Protein AF-A0A8S0G313-F1 (afdb_monomer_lite)

Secondary structure (DSSP, 8-state):
-------------------------TT---SS--HHHHHHHHHHHHSGGGTT-S--B-TTS-B-----TT--SSTTTTHHHHHHHHHHHHHHHTT--TTTSTTHHHHHHHHT-SSSEEE-TTT--EEETT-----HHHHHHHTTSTT--TTS---TTS-HHHHHH--

Radius of gyration: 29.25 Å; chains: 1; bounding box: 105×50×54 Å

Organism: Escherichia coli (NCBI:txid562)

pLDDT: mean 83.22, std 21.34, range [31.14, 98.38]

Structure (mmCIF, N/CA/C/O backbone):
data_AF-A0A8S0G313-F1
#
_entry.id   AF-A0A8S0G313-F1
#
loop_
_atom_site.group_PDB
_atom_site.id
_atom_site.type_symbol
_atom_site.label_atom_id
_atom_site.label_alt_id
_atom_site.label_comp_id
_atom_site.label_asym_id
_atom_site.label_entity_id
_atom_site.label_seq_id
_atom_site.pdbx_PDB_ins_code
_atom_site.Cartn_x
_atom_site.Cartn_y
_atom_site.Cartn_z
_atom_site.occupancy
_atom_site.B_iso_or_equiv
_atom_site.auth_seq_id
_atom_site.auth_comp_id
_atom_site.auth_asym_id
_atom_site.auth_atom_id
_atom_site.pdbx_PDB_model_num
ATOM 1 N N . MET A 1 1 ? 82.108 -36.986 21.652 1.00 41.22 1 MET A N 1
ATOM 2 C CA . MET A 1 1 ? 82.575 -35.674 22.150 1.00 41.22 1 MET A CA 1
ATOM 3 C C . MET A 1 1 ? 81.326 -34.813 22.285 1.00 41.22 1 MET A C 1
ATOM 5 O O . MET A 1 1 ? 80.738 -34.493 21.268 1.00 41.22 1 MET A O 1
ATOM 9 N N . GLN A 1 2 ? 80.655 -34.891 23.441 1.00 32.91 2 GLN A N 1
ATOM 10 C CA . GLN A 1 2 ? 80.751 -33.917 24.549 1.00 32.91 2 GLN A CA 1
ATOM 11 C C . GLN A 1 2 ? 80.180 -32.547 24.124 1.00 32.91 2 GLN A C 1
ATOM 13 O O . GLN A 1 2 ? 80.678 -31.994 23.159 1.00 32.91 2 GLN A O 1
ATOM 18 N N . LEU A 1 3 ? 79.176 -31.918 24.742 1.00 35.44 3 LEU A N 1
ATOM 19 C CA . LEU A 1 3 ? 78.444 -32.079 26.004 1.00 35.44 3 LEU A CA 1
ATOM 20 C C . LEU A 1 3 ? 77.148 -31.238 25.876 1.00 35.44 3 LEU A C 1
ATOM 22 O O . LEU A 1 3 ? 77.211 -30.103 25.412 1.00 35.44 3 LEU A O 1
ATOM 26 N N . THR A 1 4 ? 75.997 -31.749 26.319 1.00 45.91 4 THR A N 1
ATOM 27 C CA . THR A 1 4 ? 74.925 -30.909 26.904 1.00 45.91 4 THR A CA 1
ATOM 28 C C . THR A 1 4 ? 75.396 -30.455 28.296 1.00 45.91 4 THR A C 1
ATOM 30 O O . THR A 1 4 ? 76.233 -31.161 28.870 1.00 45.91 4 THR A O 1
ATOM 33 N N . PRO A 1 5 ? 74.912 -29.344 28.893 1.00 48.38 5 PRO A N 1
ATOM 34 C CA . PRO A 1 5 ? 73.688 -29.442 29.714 1.00 48.38 5 PRO A CA 1
ATOM 35 C C . PRO A 1 5 ? 72.872 -28.122 29.811 1.00 48.38 5 PRO A C 1
ATOM 37 O O . PRO A 1 5 ? 73.407 -27.022 29.776 1.00 48.38 5 PRO A O 1
ATOM 40 N N . ASN A 1 6 ? 71.543 -28.200 29.753 1.00 37.44 6 ASN A N 1
ATOM 41 C CA . ASN A 1 6 ? 70.606 -28.202 30.895 1.00 37.44 6 ASN A CA 1
ATOM 42 C C . ASN A 1 6 ? 70.060 -26.810 31.245 1.00 37.44 6 ASN A C 1
ATOM 44 O O . ASN A 1 6 ? 70.807 -25.903 31.593 1.00 37.44 6 ASN A O 1
ATOM 48 N N . ASN A 1 7 ? 68.734 -26.687 31.297 1.00 38.31 7 ASN A N 1
ATOM 49 C CA . ASN A 1 7 ? 68.029 -26.811 32.578 1.00 38.31 7 ASN A CA 1
ATOM 50 C C . ASN A 1 7 ? 66.512 -26.704 32.355 1.00 38.31 7 ASN A C 1
ATOM 52 O O . ASN A 1 7 ? 65.987 -25.647 32.019 1.00 38.31 7 ASN A O 1
ATOM 56 N N . ASP A 1 8 ? 65.820 -27.827 32.541 1.00 32.88 8 ASP A N 1
ATOM 57 C CA . ASP A 1 8 ? 64.942 -28.042 33.695 1.00 32.88 8 ASP A CA 1
ATOM 58 C C . ASP A 1 8 ? 64.147 -26.820 34.190 1.00 32.88 8 ASP A C 1
ATOM 60 O O . ASP A 1 8 ? 64.682 -25.961 34.884 1.00 32.88 8 ASP A O 1
ATOM 64 N N . LYS A 1 9 ? 62.820 -26.808 34.021 1.00 40.94 9 LYS A N 1
ATOM 65 C CA . LYS A 1 9 ? 61.905 -27.573 34.886 1.00 40.94 9 LYS A CA 1
ATOM 66 C C . LYS A 1 9 ? 60.442 -27.335 34.524 1.00 40.94 9 LYS A C 1
ATOM 68 O O . LYS A 1 9 ? 60.010 -26.240 34.183 1.00 40.94 9 LYS A O 1
ATOM 73 N N . ALA A 1 10 ? 59.703 -28.426 34.659 1.00 34.72 10 ALA A N 1
ATOM 74 C CA . ALA A 1 10 ? 58.265 -28.549 34.559 1.00 34.72 10 ALA A CA 1
ATOM 75 C C . ALA A 1 10 ? 57.496 -27.641 35.530 1.00 34.72 10 ALA A C 1
ATOM 77 O O . ALA A 1 10 ? 57.879 -27.503 36.689 1.00 34.72 10 ALA A O 1
ATOM 78 N N . ALA A 1 11 ? 56.331 -27.176 35.083 1.00 34.00 11 ALA A N 1
ATOM 79 C CA . ALA A 1 11 ? 55.127 -27.109 35.905 1.00 34.00 11 ALA A CA 1
ATOM 80 C C . ALA A 1 11 ? 53.895 -27.054 34.988 1.00 34.00 11 ALA A C 1
ATOM 82 O O . ALA A 1 11 ? 53.508 -26.012 34.471 1.00 34.00 11 ALA A O 1
ATOM 83 N N . SER A 1 12 ? 53.279 -28.214 34.781 1.00 38.03 12 SER A N 1
ATOM 84 C CA . SER A 1 12 ? 51.862 -28.317 34.451 1.00 38.03 12 SER A CA 1
ATOM 85 C C . SER A 1 12 ? 51.044 -27.672 35.568 1.00 38.03 12 SER A C 1
ATOM 87 O O . SER A 1 12 ? 51.226 -28.093 36.705 1.00 38.03 12 SER A O 1
ATOM 89 N N . HIS A 1 13 ? 50.111 -26.768 35.268 1.00 34.69 13 HIS A N 1
ATOM 90 C CA . HIS A 1 13 ? 48.854 -26.638 36.012 1.00 34.69 13 HIS A CA 1
ATOM 91 C C . HIS A 1 13 ? 47.772 -26.006 35.128 1.00 34.69 13 HIS A C 1
ATOM 93 O O . HIS A 1 13 ? 47.960 -24.987 34.474 1.00 34.69 13 HIS A O 1
ATOM 99 N N . SER A 1 14 ? 46.664 -26.732 35.090 1.00 35.91 14 SER A N 1
ATOM 100 C CA . SER A 1 14 ? 45.378 -26.471 34.460 1.00 35.91 14 SER A CA 1
ATOM 101 C C . SER A 1 14 ? 44.651 -25.250 35.027 1.00 35.91 14 SER A C 1
ATOM 103 O O . SER A 1 14 ? 44.876 -24.933 36.195 1.00 35.91 14 SER A O 1
ATOM 105 N N . LYS A 1 15 ? 43.626 -24.808 34.274 1.00 31.14 15 LYS A N 1
ATOM 106 C CA . LYS A 1 15 ? 42.529 -23.887 34.647 1.00 31.14 15 LYS A CA 1
ATOM 107 C C . LYS A 1 15 ? 42.935 -22.411 34.478 1.00 31.14 15 LYS A C 1
ATOM 109 O O . LYS A 1 15 ? 44.035 -22.037 34.836 1.00 31.14 15 LYS A O 1
ATOM 114 N N . ASP A 1 16 ? 42.185 -21.538 33.820 1.00 34.25 16 ASP A N 1
ATOM 115 C CA . ASP A 1 16 ? 40.737 -21.422 33.772 1.00 34.25 16 ASP A CA 1
ATOM 116 C C . ASP A 1 16 ? 40.237 -20.878 32.430 1.00 34.25 16 ASP A C 1
ATOM 118 O O . ASP A 1 16 ? 40.886 -20.109 31.720 1.00 34.25 16 ASP A O 1
ATOM 122 N N . GLU A 1 17 ? 39.023 -21.317 32.140 1.00 43.88 17 GLU A N 1
ATOM 123 C CA . GLU A 1 17 ? 38.036 -20.759 31.236 1.00 43.88 17 GLU A CA 1
ATOM 124 C C . GLU A 1 17 ? 38.150 -19.236 31.052 1.00 43.88 17 GLU A C 1
ATOM 126 O O . GLU A 1 17 ? 38.014 -18.445 31.983 1.00 43.88 17 GLU A O 1
ATOM 131 N N . ASN A 1 18 ? 38.275 -18.801 29.803 1.00 37.75 18 ASN A N 1
ATOM 132 C CA . ASN A 1 18 ? 37.614 -17.574 29.383 1.00 37.75 18 ASN A CA 1
ATOM 133 C C . ASN A 1 18 ? 37.026 -17.799 27.995 1.00 37.75 18 ASN A C 1
ATOM 13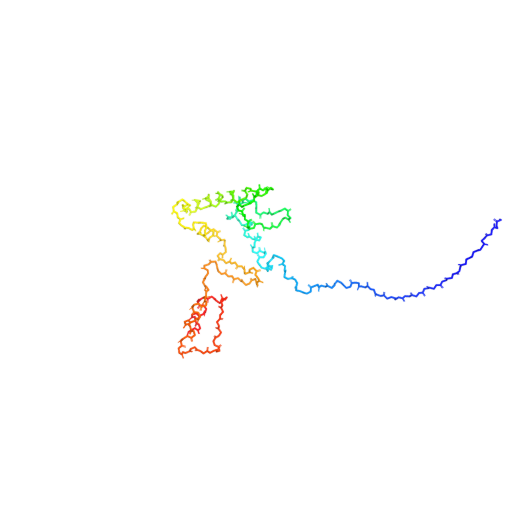5 O O . ASN A 1 18 ? 37.514 -17.336 26.965 1.00 37.75 18 ASN A O 1
ATOM 139 N N . LEU A 1 19 ? 35.933 -18.566 28.013 1.00 37.38 19 LEU A N 1
ATOM 140 C CA . LEU A 1 19 ? 34.798 -18.357 27.133 1.00 37.38 19 LEU A CA 1
ATOM 141 C C . LEU A 1 19 ? 34.4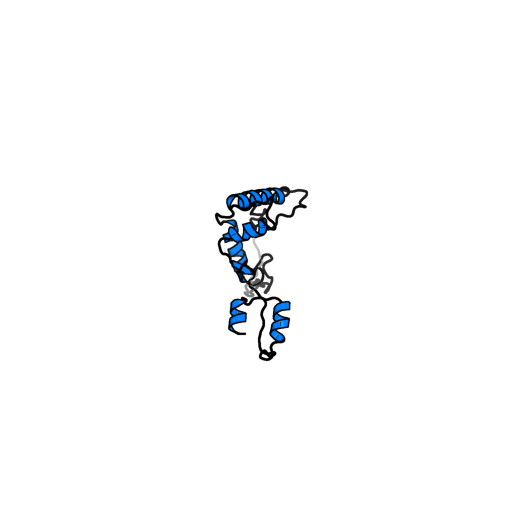69 -16.864 27.213 1.00 37.38 19 LEU A C 1
ATOM 143 O O . LEU A 1 19 ? 33.733 -16.438 28.100 1.00 37.38 19 LEU A O 1
ATOM 147 N N . ALA A 1 20 ? 35.071 -16.064 26.328 1.00 35.22 20 ALA A N 1
ATOM 148 C CA . ALA A 1 20 ? 34.683 -14.682 26.124 1.00 35.22 20 ALA A CA 1
ATOM 149 C C . ALA A 1 20 ? 33.261 -14.735 25.580 1.00 35.22 20 ALA A C 1
ATOM 151 O O . ALA A 1 20 ? 33.008 -14.888 24.384 1.00 35.22 20 ALA A O 1
ATOM 152 N N . THR A 1 21 ? 32.342 -14.737 26.538 1.00 33.34 21 THR A N 1
ATOM 153 C CA . THR A 1 21 ? 30.909 -14.699 26.386 1.00 33.34 21 THR A CA 1
ATOM 154 C C . THR A 1 21 ? 30.604 -13.716 25.281 1.00 33.34 21 THR A C 1
ATOM 156 O O . THR A 1 21 ? 30.876 -12.520 25.398 1.00 33.34 21 THR A O 1
ATOM 159 N N . ASN A 1 22 ? 30.050 -14.250 24.197 1.00 37.34 22 ASN A N 1
ATOM 160 C CA . ASN A 1 22 ? 29.284 -13.486 23.240 1.00 37.34 22 ASN A CA 1
ATOM 161 C C . ASN A 1 22 ? 28.174 -12.821 24.055 1.00 37.34 22 ASN A C 1
ATOM 163 O O . ASN A 1 22 ? 27.121 -13.412 24.298 1.00 37.34 22 ASN A O 1
ATOM 167 N N . THR A 1 23 ? 28.444 -11.624 24.573 1.00 36.66 23 THR A N 1
ATOM 168 C CA . THR A 1 23 ? 27.442 -10.802 25.226 1.00 36.66 23 THR A CA 1
ATOM 169 C C . THR A 1 23 ? 26.490 -10.409 24.116 1.00 36.66 23 THR A C 1
ATOM 171 O O . THR A 1 23 ? 26.696 -9.421 23.411 1.00 36.66 23 THR A O 1
ATOM 174 N N . ILE A 1 24 ? 25.473 -11.249 23.911 1.00 39.41 24 ILE A N 1
ATOM 175 C CA . ILE A 1 24 ? 24.322 -10.945 23.082 1.00 39.41 24 ILE A CA 1
ATOM 176 C C . ILE A 1 24 ? 23.822 -9.606 23.603 1.00 39.41 24 ILE A C 1
ATOM 178 O O . ILE A 1 24 ? 23.282 -9.518 24.708 1.00 39.41 24 ILE A O 1
ATOM 182 N N . LYS A 1 25 ? 24.054 -8.545 22.826 1.00 38.69 25 LYS A N 1
ATOM 183 C CA . LYS A 1 25 ? 23.449 -7.242 23.072 1.00 38.69 25 LYS A CA 1
ATOM 184 C C . LYS A 1 25 ? 21.941 -7.446 22.979 1.00 38.69 25 LYS A C 1
ATOM 186 O O . LYS A 1 25 ? 21.370 -7.449 21.890 1.00 38.69 25 LYS A O 1
ATOM 191 N N . LYS A 1 26 ? 21.303 -7.676 24.128 1.00 46.38 26 LYS A N 1
ATOM 192 C CA . LYS A 1 26 ? 19.849 -7.703 24.257 1.00 46.38 26 LYS A CA 1
ATOM 193 C C . LYS A 1 26 ? 19.327 -6.336 23.810 1.00 46.38 26 LYS A C 1
ATOM 195 O O . LYS A 1 26 ? 19.775 -5.306 24.303 1.00 46.38 26 LYS A O 1
ATOM 200 N N . ASN A 1 27 ? 18.377 -6.363 22.877 1.00 47.56 27 ASN A N 1
ATOM 201 C CA . ASN A 1 27 ? 17.593 -5.226 22.388 1.00 47.56 27 ASN A CA 1
ATOM 202 C C . ASN A 1 27 ? 18.313 -4.158 21.552 1.00 47.56 27 ASN A C 1
ATOM 204 O O . ASN A 1 27 ? 18.160 -2.963 21.795 1.00 47.56 27 ASN A O 1
ATOM 208 N N . VAL A 1 28 ? 18.953 -4.558 20.453 1.00 41.59 28 VAL A N 1
ATOM 209 C CA . VAL A 1 28 ? 19.025 -3.661 19.288 1.00 41.59 28 VAL A CA 1
ATOM 210 C C . VAL A 1 28 ? 17.971 -4.128 18.294 1.00 41.59 28 VAL A C 1
ATOM 212 O O . VAL A 1 28 ? 18.131 -5.173 17.669 1.00 41.59 28 VAL A O 1
ATOM 215 N N . LYS A 1 29 ? 16.865 -3.377 18.171 1.00 46.91 29 LYS A N 1
ATOM 216 C CA . LYS A 1 29 ? 15.890 -3.605 17.094 1.00 46.91 29 LYS A CA 1
ATOM 217 C C . LYS A 1 29 ? 16.658 -3.646 15.770 1.00 46.91 29 LYS A C 1
ATOM 219 O O . LYS A 1 29 ? 17.484 -2.751 15.559 1.00 46.91 29 LYS A O 1
ATOM 224 N N . PRO A 1 30 ? 16.431 -4.642 14.896 1.00 46.94 30 PRO A N 1
ATOM 225 C CA . PRO A 1 30 ? 17.089 -4.673 13.600 1.00 46.94 30 PRO A CA 1
ATOM 226 C C . PRO A 1 30 ? 16.898 -3.315 12.924 1.00 46.94 30 PRO A C 1
ATOM 228 O O . PRO A 1 30 ? 15.797 -2.760 12.894 1.00 46.94 30 PRO A O 1
ATOM 231 N N . LYS A 1 31 ? 17.992 -2.769 12.384 1.00 62.66 31 LYS A N 1
ATOM 232 C CA . LYS A 1 31 ? 18.019 -1.493 11.644 1.00 62.66 31 LYS A CA 1
ATOM 233 C C . LYS A 1 31 ? 16.940 -1.435 10.545 1.00 62.66 31 LYS A C 1
ATOM 235 O O . LYS A 1 31 ? 16.538 -0.354 10.122 1.00 62.66 31 LYS A O 1
ATOM 240 N N . TYR A 1 32 ? 16.436 -2.600 10.135 1.00 70.88 32 TYR A N 1
ATOM 241 C CA . TYR A 1 32 ? 15.381 -2.793 9.159 1.00 70.88 32 TYR A CA 1
ATOM 242 C C . TYR A 1 32 ? 14.317 -3.758 9.705 1.00 70.88 32 TYR A C 1
ATOM 244 O O . TYR A 1 32 ? 14.438 -4.951 9.513 1.00 70.88 32 TYR A O 1
ATOM 252 N N . GLY A 1 33 ? 13.291 -3.223 10.371 1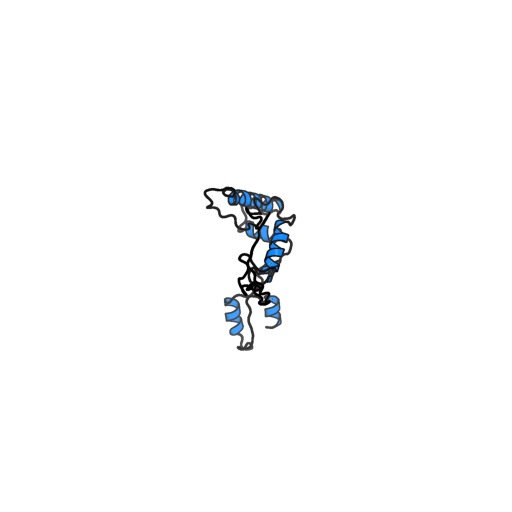.00 82.06 33 GLY A N 1
ATOM 253 C CA . GLY A 1 33 ? 11.961 -3.830 10.556 1.00 82.06 33 GLY A CA 1
ATOM 254 C C . GLY A 1 33 ? 11.827 -5.158 11.325 1.00 82.06 33 GLY A C 1
ATOM 255 O O . GLY A 1 33 ? 12.784 -5.884 11.550 1.00 82.06 33 GLY A O 1
ATOM 256 N N . ASP A 1 34 ? 10.601 -5.474 11.736 1.00 91.56 34 ASP A N 1
ATOM 257 C CA . ASP A 1 34 ? 10.233 -6.781 12.294 1.00 91.56 34 ASP A CA 1
ATOM 258 C C . ASP A 1 34 ? 10.460 -7.931 11.284 1.00 91.56 34 ASP A C 1
ATOM 260 O O . ASP A 1 34 ? 10.429 -7.709 10.071 1.00 91.56 34 ASP A O 1
ATOM 264 N N . ALA A 1 35 ? 10.672 -9.161 11.767 1.00 91.94 35 ALA A N 1
ATOM 265 C CA . ALA A 1 35 ? 10.922 -10.328 10.920 1.00 91.94 35 ALA A CA 1
ATOM 266 C C . ALA A 1 35 ? 9.786 -10.587 9.913 1.00 91.94 35 ALA A C 1
ATOM 268 O O . ALA A 1 35 ? 10.069 -10.776 8.728 1.00 91.94 35 ALA A O 1
ATOM 269 N N . ALA A 1 36 ? 8.523 -10.488 10.346 1.00 94.06 36 ALA A N 1
ATOM 270 C CA . ALA A 1 36 ? 7.366 -10.654 9.466 1.00 94.06 36 ALA A CA 1
ATOM 271 C C . ALA A 1 36 ? 7.338 -9.571 8.377 1.00 94.06 36 ALA A C 1
ATOM 273 O O . ALA A 1 36 ? 7.048 -9.839 7.212 1.00 94.06 36 ALA A O 1
ATOM 274 N N . PHE A 1 37 ? 7.714 -8.336 8.727 1.00 93.12 37 PHE A N 1
ATOM 275 C CA . PHE A 1 37 ? 7.835 -7.253 7.753 1.00 93.12 37 PHE A CA 1
ATOM 276 C C . PHE A 1 37 ? 8.946 -7.520 6.729 1.00 93.12 37 PHE A C 1
ATOM 278 O O . PHE A 1 37 ? 8.746 -7.280 5.539 1.00 93.12 37 PHE A O 1
ATOM 285 N N . LEU A 1 38 ? 10.107 -8.023 7.155 1.00 91.19 38 LEU A N 1
ATOM 286 C CA . LEU A 1 38 ? 11.205 -8.355 6.244 1.00 91.19 38 LEU A CA 1
ATOM 287 C C . LEU A 1 38 ? 10.830 -9.476 5.269 1.00 91.19 38 LEU A C 1
ATOM 289 O O . LEU A 1 38 ? 11.097 -9.356 4.071 1.00 91.19 38 LEU A O 1
ATOM 293 N N . GLU A 1 39 ? 10.186 -10.531 5.757 1.00 93.56 39 GLU A N 1
ATOM 294 C CA . GLU A 1 39 ? 9.674 -11.613 4.916 1.00 93.56 39 GLU A CA 1
ATOM 295 C C . GLU A 1 39 ? 8.647 -11.094 3.907 1.00 93.56 39 GLU A C 1
ATOM 297 O O . GLU A 1 39 ? 8.817 -11.288 2.701 1.00 93.56 39 GLU A O 1
ATOM 302 N N . TYR A 1 40 ? 7.672 -10.310 4.374 1.00 95.44 40 TYR A N 1
ATOM 303 C CA . TYR A 1 40 ? 6.707 -9.630 3.516 1.00 95.44 40 TYR A CA 1
ATOM 304 C C . TYR A 1 40 ? 7.397 -8.806 2.422 1.00 95.44 40 TYR A C 1
ATOM 306 O O . TYR A 1 40 ? 7.049 -8.919 1.249 1.00 95.44 40 TYR A O 1
ATOM 314 N N . THR A 1 41 ? 8.418 -8.005 2.753 1.00 93.31 41 THR A N 1
ATOM 315 C CA . THR A 1 41 ? 9.106 -7.202 1.730 1.00 93.31 41 THR A CA 1
ATOM 316 C C . THR A 1 41 ? 9.765 -8.069 0.654 1.00 93.31 41 THR A C 1
ATOM 318 O O . THR A 1 41 ? 9.701 -7.725 -0.527 1.00 93.31 41 THR A O 1
ATOM 321 N N . ARG A 1 42 ? 10.348 -9.214 1.031 1.00 93.75 42 ARG A N 1
ATOM 322 C CA . ARG A 1 42 ? 10.911 -10.172 0.068 1.00 93.75 42 ARG A CA 1
ATOM 323 C C . ARG A 1 42 ? 9.835 -10.816 -0.797 1.00 93.75 42 ARG A C 1
ATOM 325 O O . ARG A 1 42 ? 10.068 -11.012 -1.985 1.00 93.75 42 ARG A O 1
ATOM 332 N N . LEU A 1 43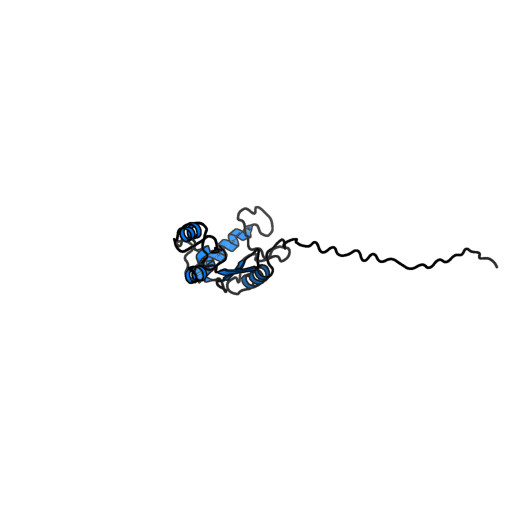 ? 8.670 -11.116 -0.233 1.00 95.81 43 LEU A N 1
ATOM 333 C CA . LEU A 1 43 ? 7.539 -11.634 -0.995 1.00 95.81 43 LEU A CA 1
ATOM 334 C C . LEU A 1 43 ? 7.075 -10.607 -2.033 1.00 95.81 43 LEU A C 1
ATOM 336 O O . LEU A 1 43 ? 6.995 -10.929 -3.215 1.00 95.81 43 LEU A O 1
ATOM 340 N N . ILE A 1 44 ? 6.842 -9.357 -1.621 1.00 96.44 44 ILE A N 1
ATOM 341 C CA . ILE A 1 44 ? 6.339 -8.303 -2.514 1.00 96.44 44 ILE A CA 1
ATOM 342 C C . ILE A 1 44 ? 7.307 -8.024 -3.663 1.00 96.44 44 ILE A C 1
ATOM 344 O O . ILE A 1 44 ? 6.878 -7.955 -4.812 1.00 96.44 44 ILE A O 1
ATOM 348 N N . VAL A 1 45 ? 8.607 -7.883 -3.383 1.00 95.19 45 VAL A N 1
ATOM 349 C CA . VAL A 1 45 ? 9.587 -7.528 -4.423 1.00 95.19 45 VAL A CA 1
ATOM 350 C C . VAL A 1 45 ? 9.746 -8.620 -5.488 1.00 95.19 45 VAL A C 1
ATOM 352 O O . VAL A 1 45 ? 10.050 -8.307 -6.635 1.00 95.19 45 VAL A O 1
ATOM 355 N N . ASN A 1 46 ? 9.509 -9.884 -5.123 1.00 95.56 46 ASN A N 1
ATOM 356 C CA . ASN A 1 46 ? 9.586 -11.028 -6.033 1.00 95.56 46 ASN A CA 1
ATOM 357 C C . ASN A 1 46 ? 8.228 -11.401 -6.654 1.00 95.56 46 ASN A C 1
ATOM 359 O O . ASN A 1 46 ? 8.168 -12.282 -7.509 1.00 95.56 46 ASN A O 1
ATOM 363 N N . HIS A 1 47 ? 7.135 -10.757 -6.239 1.00 97.88 47 HIS A N 1
ATOM 364 C CA . HIS A 1 47 ? 5.807 -11.071 -6.748 1.00 97.88 47 HIS A CA 1
ATOM 365 C C . HIS A 1 47 ? 5.664 -10.624 -8.219 1.00 97.88 47 HIS A C 1
ATOM 367 O O . HIS A 1 47 ? 6.069 -9.504 -8.549 1.00 97.88 47 HIS A O 1
ATOM 373 N N . PRO A 1 48 ? 5.017 -11.414 -9.102 1.00 97.50 48 PRO A N 1
ATOM 374 C CA . PRO A 1 48 ? 4.843 -11.074 -10.521 1.00 97.50 48 PRO A CA 1
ATOM 375 C C . PRO A 1 48 ? 4.271 -9.673 -10.786 1.00 97.50 48 PRO A C 1
ATOM 377 O O . PRO A 1 48 ? 4.656 -9.003 -11.744 1.00 97.50 48 PRO A O 1
ATOM 380 N N . ASN A 1 49 ? 3.406 -9.175 -9.899 1.00 97.75 49 ASN A N 1
ATOM 381 C CA . ASN A 1 49 ? 2.827 -7.827 -10.004 1.00 97.75 49 ASN A CA 1
ATOM 382 C C . ASN A 1 49 ? 3.890 -6.709 -10.039 1.00 97.75 49 ASN A C 1
ATOM 384 O O . ASN A 1 49 ? 3.679 -5.693 -10.709 1.00 97.75 49 ASN A O 1
ATOM 388 N N . TYR A 1 50 ? 5.036 -6.921 -9.382 1.00 96.94 50 TYR A N 1
ATOM 389 C CA . TYR A 1 50 ? 6.167 -5.989 -9.300 1.00 96.94 50 TYR A CA 1
ATOM 390 C C . TYR A 1 50 ? 7.295 -6.316 -10.290 1.00 96.94 50 TYR A C 1
ATOM 392 O O . TYR A 1 50 ? 8.356 -5.689 -10.254 1.00 96.94 50 TYR A O 1
ATOM 400 N N . PHE A 1 51 ? 7.071 -7.260 -11.210 1.00 96.00 51 PHE A N 1
ATOM 401 C CA . PHE A 1 51 ? 8.048 -7.611 -12.233 1.00 96.00 51 PHE A CA 1
ATOM 402 C C . PHE A 1 51 ? 8.486 -6.383 -13.049 1.00 96.00 51 PHE A C 1
ATOM 404 O O . PHE A 1 51 ? 7.687 -5.511 -13.412 1.00 96.00 51 PHE A O 1
ATOM 411 N N . GLY A 1 52 ? 9.790 -6.314 -13.321 1.00 95.81 52 GLY A N 1
ATOM 412 C CA . GLY A 1 52 ? 10.410 -5.213 -14.054 1.00 95.81 52 GLY A CA 1
ATOM 413 C C . GLY A 1 52 ? 10.540 -3.904 -13.268 1.00 95.81 52 GLY A C 1
ATOM 414 O O . GLY A 1 52 ? 10.948 -2.906 -13.862 1.00 95.81 52 GLY A O 1
ATOM 415 N N . MET A 1 53 ? 10.210 -3.869 -11.967 1.00 96.44 53 MET A N 1
ATOM 416 C CA . MET A 1 53 ? 10.422 -2.677 -11.141 1.00 96.44 53 MET A CA 1
ATOM 417 C C . MET A 1 53 ? 11.919 -2.305 -11.127 1.00 96.44 53 MET A C 1
ATOM 419 O O . MET A 1 53 ? 12.743 -3.149 -10.777 1.00 96.44 53 MET A O 1
ATOM 423 N N . PRO A 1 54 ? 12.297 -1.060 -11.472 1.00 96.81 54 PRO A N 1
ATOM 424 C CA . PRO A 1 54 ? 13.702 -0.659 -11.531 1.00 96.81 54 PRO A CA 1
ATOM 425 C C . PRO A 1 54 ? 14.395 -0.628 -10.165 1.00 96.81 54 PRO A C 1
ATOM 427 O O . PRO A 1 54 ? 13.863 -0.085 -9.191 1.00 96.81 54 PRO A O 1
ATOM 430 N N . ASP A 1 55 ? 15.622 -1.152 -10.134 1.00 94.44 55 ASP A N 1
ATOM 431 C CA . ASP A 1 55 ? 16.540 -1.143 -8.986 1.00 94.44 55 ASP A CA 1
ATOM 432 C C . ASP A 1 55 ? 15.889 -1.591 -7.661 1.00 94.44 55 ASP A C 1
ATOM 434 O O . ASP A 1 55 ? 15.879 -0.832 -6.689 1.00 94.44 55 ASP A O 1
ATOM 438 N N . PRO A 1 56 ? 15.281 -2.790 -7.596 1.00 93.38 56 PRO A N 1
ATOM 439 C CA . PRO A 1 56 ? 14.605 -3.257 -6.388 1.00 93.38 56 PRO A CA 1
ATOM 440 C C . PRO A 1 56 ? 15.580 -3.557 -5.242 1.00 93.38 56 PRO A C 1
ATOM 442 O O . PRO A 1 56 ? 15.176 -3.539 -4.081 1.00 93.38 56 PRO A O 1
ATOM 445 N N . PHE A 1 57 ? 16.858 -3.786 -5.558 1.00 92.31 57 PHE A N 1
ATOM 446 C CA . PHE A 1 57 ? 17.912 -4.121 -4.606 1.00 92.31 57 PHE A CA 1
ATOM 447 C C . PHE A 1 57 ? 19.039 -3.081 -4.622 1.00 92.31 57 PHE A C 1
ATOM 449 O O . PHE A 1 57 ? 19.457 -2.615 -5.686 1.00 92.31 57 PHE A O 1
ATOM 456 N N . GLY A 1 58 ? 19.532 -2.749 -3.431 1.00 87.94 58 GLY A N 1
ATOM 457 C CA . GLY A 1 58 ? 20.714 -1.927 -3.207 1.00 87.94 58 GLY A CA 1
ATOM 458 C C . GLY A 1 58 ? 22.018 -2.695 -3.438 1.00 87.94 58 GLY A C 1
ATOM 459 O O . GLY A 1 58 ? 22.034 -3.849 -3.867 1.00 87.94 58 GLY A O 1
ATOM 460 N N . GLU A 1 59 ? 23.145 -2.047 -3.153 1.00 86.25 59 GLU A N 1
ATOM 461 C CA . GLU A 1 59 ? 24.479 -2.616 -3.399 1.00 86.25 59 GLU A CA 1
ATOM 462 C C . GLU A 1 59 ? 24.812 -3.814 -2.506 1.00 86.25 59 GLU A C 1
ATOM 464 O O . GLU A 1 59 ? 25.606 -4.660 -2.907 1.00 86.25 59 GLU A O 1
ATOM 469 N N . LYS A 1 60 ? 24.199 -3.921 -1.322 1.00 84.69 60 LYS A N 1
ATOM 470 C CA . LYS A 1 60 ? 24.422 -5.030 -0.383 1.00 84.69 60 LYS A CA 1
ATOM 471 C C . LYS A 1 60 ? 23.302 -6.073 -0.447 1.00 84.69 60 LYS A C 1
ATOM 473 O O . LYS A 1 60 ? 23.200 -6.911 0.445 1.00 84.69 60 LYS A O 1
ATOM 478 N N . GLY A 1 61 ? 22.461 -6.022 -1.484 1.00 83.81 61 GLY A N 1
ATOM 479 C CA . GLY A 1 61 ? 21.316 -6.919 -1.659 1.00 83.81 61 GLY A CA 1
ATOM 480 C C . GLY A 1 61 ? 20.115 -6.581 -0.770 1.00 83.81 61 GLY A C 1
ATOM 481 O O . GLY A 1 61 ? 19.142 -7.333 -0.735 1.00 83.81 61 GLY A O 1
ATOM 482 N N . GLU A 1 62 ? 20.148 -5.459 -0.051 1.00 87.06 62 GLU A N 1
ATOM 483 C CA . GLU A 1 62 ? 19.002 -4.954 0.694 1.00 87.06 62 GLU A CA 1
ATOM 484 C C . GLU A 1 62 ? 17.894 -4.491 -0.254 1.00 87.06 62 GLU A C 1
ATOM 486 O O . GLU A 1 62 ? 18.164 -3.942 -1.320 1.00 87.06 62 GLU A O 1
ATOM 491 N N . ILE A 1 63 ? 16.632 -4.674 0.133 1.00 89.94 63 ILE A N 1
ATOM 492 C CA . ILE A 1 63 ? 15.517 -4.192 -0.686 1.00 89.94 63 ILE A CA 1
ATOM 493 C C . ILE A 1 63 ? 15.434 -2.672 -0.570 1.00 89.94 63 ILE A C 1
ATOM 495 O O . ILE A 1 63 ? 15.263 -2.117 0.519 1.00 89.94 63 ILE A O 1
ATOM 499 N N . GLN A 1 64 ? 15.504 -2.000 -1.711 1.00 88.75 64 GLN A N 1
ATOM 500 C CA . GLN A 1 64 ? 15.406 -0.557 -1.805 1.00 88.75 64 GLN A CA 1
ATOM 501 C C . GLN A 1 64 ? 13.964 -0.157 -2.124 1.00 88.75 64 GLN A C 1
ATOM 503 O O . GLN A 1 64 ? 13.544 -0.110 -3.279 1.00 88.75 64 GLN A O 1
ATOM 508 N N . TRP A 1 65 ? 13.180 0.174 -1.102 1.00 86.88 65 TRP A N 1
ATOM 509 C CA . TRP A 1 65 ? 11.819 0.683 -1.310 1.00 86.88 65 TRP A CA 1
ATOM 510 C C . TRP A 1 65 ? 11.794 2.157 -1.724 1.00 86.88 65 TRP A C 1
ATOM 512 O O . TRP A 1 65 ? 10.944 2.563 -2.514 1.00 86.88 65 TRP A O 1
ATOM 522 N N . GLU A 1 66 ? 12.753 2.942 -1.237 1.00 86.31 66 GLU A N 1
ATOM 523 C CA . GLU A 1 66 ? 12.804 4.390 -1.432 1.00 86.31 66 GLU A CA 1
ATOM 524 C C . GLU A 1 66 ? 13.677 4.776 -2.634 1.00 86.31 66 GLU A C 1
ATOM 526 O O . GLU A 1 66 ? 14.835 4.367 -2.770 1.00 86.31 66 GLU A O 1
ATOM 531 N N . ALA A 1 67 ? 13.134 5.626 -3.502 1.00 90.50 67 ALA A N 1
ATOM 532 C CA . ALA A 1 67 ? 13.834 6.178 -4.656 1.00 90.50 67 ALA A CA 1
ATOM 533 C C . ALA A 1 67 ? 13.715 7.708 -4.640 1.00 90.50 67 ALA A C 1
ATOM 535 O O . ALA A 1 67 ? 12.876 8.250 -5.351 1.00 90.50 67 ALA A O 1
ATOM 536 N N . PRO A 1 68 ? 14.496 8.414 -3.802 1.00 89.44 68 PRO A N 1
ATOM 537 C CA . PRO A 1 68 ? 14.400 9.865 -3.689 1.00 89.44 68 PRO A CA 1
ATOM 538 C C . PRO A 1 68 ? 14.831 10.558 -4.989 1.00 89.44 68 PRO A C 1
ATOM 540 O O . PRO A 1 68 ? 15.751 10.100 -5.671 1.00 89.44 68 PRO A O 1
ATOM 543 N N . SER A 1 69 ? 14.170 11.669 -5.318 1.00 90.62 69 SER A N 1
ATOM 544 C CA . SER A 1 69 ? 14.367 12.435 -6.559 1.00 90.62 69 SER A CA 1
ATOM 545 C C . SER A 1 69 ? 15.649 13.272 -6.584 1.00 90.62 69 SER A C 1
ATOM 547 O O . SER A 1 69 ? 16.116 13.645 -7.654 1.00 90.62 69 SER A O 1
ATOM 549 N N . ASN A 1 70 ? 16.243 13.550 -5.425 1.00 90.12 70 ASN A N 1
ATOM 550 C CA . ASN A 1 70 ? 17.374 14.468 -5.259 1.00 90.12 70 ASN A CA 1
ATOM 551 C C . ASN A 1 70 ? 18.756 13.784 -5.289 1.00 90.12 70 ASN A C 1
ATOM 553 O O . ASN A 1 70 ? 19.744 14.364 -4.836 1.00 90.12 70 ASN A O 1
ATOM 557 N N . ARG A 1 71 ? 18.860 12.552 -5.803 1.00 88.19 71 ARG A N 1
ATOM 558 C CA . ARG A 1 71 ? 20.159 11.873 -5.943 1.00 88.19 71 ARG A CA 1
ATOM 559 C C . ARG A 1 71 ? 20.945 12.464 -7.114 1.00 88.19 71 ARG A C 1
ATOM 561 O O . ARG A 1 71 ? 20.665 12.156 -8.267 1.00 88.19 71 ARG A O 1
ATOM 568 N N . ALA A 1 72 ? 21.962 13.266 -6.808 1.00 85.19 72 ALA A N 1
ATOM 569 C CA . ALA A 1 72 ? 22.795 13.927 -7.816 1.00 85.19 72 ALA A CA 1
ATOM 570 C C . ALA A 1 72 ? 23.766 12.974 -8.545 1.00 85.19 72 ALA A C 1
ATOM 572 O O . ALA A 1 72 ? 24.107 13.196 -9.706 1.00 85.19 72 ALA A O 1
ATOM 573 N N . SER A 1 73 ? 24.224 11.907 -7.885 1.00 87.06 73 SER A N 1
ATOM 574 C CA . SER A 1 73 ? 25.267 11.017 -8.407 1.00 87.06 73 SER A CA 1
ATOM 575 C C . SER A 1 73 ? 25.104 9.567 -7.927 1.00 87.06 73 SER A C 1
ATOM 577 O O . SER A 1 73 ? 24.203 9.239 -7.151 1.00 87.06 73 SER A O 1
ATOM 579 N N . GLY A 1 74 ? 25.962 8.678 -8.437 1.00 89.25 74 GLY A N 1
ATOM 580 C CA . GLY A 1 74 ? 25.981 7.253 -8.098 1.00 89.25 74 GLY A CA 1
ATOM 581 C C . GLY A 1 74 ? 25.096 6.376 -8.988 1.00 89.25 74 GLY A C 1
ATOM 582 O O . GLY A 1 74 ? 24.342 6.860 -9.835 1.00 89.25 74 GLY A O 1
ATOM 583 N N . LYS A 1 75 ? 25.185 5.057 -8.776 1.00 89.81 75 LYS A N 1
ATOM 584 C CA . LYS A 1 75 ? 24.494 4.015 -9.561 1.00 89.81 75 LYS A CA 1
ATOM 585 C C . LYS A 1 75 ? 22.977 4.227 -9.644 1.00 89.81 75 LYS A C 1
ATOM 587 O O . LYS A 1 75 ? 22.365 3.974 -10.675 1.00 89.81 75 LYS A O 1
ATOM 592 N N . PHE A 1 76 ? 22.384 4.744 -8.570 1.00 91.75 76 PHE A N 1
ATOM 593 C CA . PHE A 1 76 ? 20.936 4.880 -8.408 1.00 91.75 76 PHE A CA 1
ATOM 594 C C . PHE A 1 76 ? 20.386 6.282 -8.715 1.00 91.75 76 PHE A C 1
ATOM 596 O O . PHE A 1 76 ? 19.212 6.529 -8.431 1.00 91.75 76 PHE A O 1
ATOM 603 N N . LYS A 1 77 ? 21.175 7.201 -9.296 1.00 93.69 77 LYS A N 1
ATOM 604 C CA . LYS A 1 77 ? 20.750 8.596 -9.552 1.00 93.69 77 LYS A CA 1
ATOM 605 C C . LYS A 1 77 ? 19.464 8.725 -10.381 1.00 93.69 77 LYS A C 1
ATOM 607 O O . LYS A 1 77 ? 18.673 9.630 -10.162 1.00 93.69 77 LYS A O 1
ATOM 612 N N . HIS A 1 78 ? 19.209 7.780 -11.288 1.00 95.31 78 HIS A N 1
ATOM 613 C CA . HIS A 1 78 ? 18.028 7.792 -12.162 1.00 95.31 78 HIS A CA 1
ATOM 614 C C . HIS A 1 78 ? 16.891 6.874 -11.681 1.00 95.31 78 HIS A C 1
ATOM 616 O O . HIS A 1 78 ? 15.883 6.734 -12.372 1.00 95.31 78 HIS A O 1
ATOM 622 N N . THR A 1 79 ? 17.012 6.255 -10.499 1.00 95.38 79 THR A N 1
ATOM 623 C CA . THR A 1 79 ? 16.018 5.290 -9.982 1.00 95.38 79 THR A CA 1
ATOM 624 C C . THR A 1 79 ? 14.638 5.915 -9.835 1.00 95.38 79 THR A C 1
ATOM 626 O O . THR A 1 79 ? 13.651 5.296 -10.219 1.00 95.38 79 THR A O 1
ATOM 629 N N . HIS A 1 80 ? 14.563 7.150 -9.323 1.00 95.50 80 HIS A N 1
ATOM 630 C CA . HIS A 1 80 ? 13.293 7.859 -9.162 1.00 95.50 80 HIS A CA 1
ATOM 631 C C . HIS A 1 80 ? 12.547 7.962 -10.496 1.00 95.50 80 HIS A C 1
ATOM 633 O O . HIS A 1 80 ? 11.416 7.496 -10.603 1.00 95.50 80 HIS A O 1
ATOM 639 N N . GLN A 1 81 ? 13.204 8.499 -11.531 1.00 96.31 81 GLN A N 1
ATOM 640 C CA . GLN A 1 81 ? 12.588 8.670 -12.847 1.00 96.31 81 GLN A CA 1
ATOM 641 C C . GLN A 1 81 ? 12.183 7.327 -13.460 1.00 96.31 81 GLN A C 1
ATOM 643 O O . GLN A 1 81 ? 11.069 7.187 -13.956 1.00 96.31 81 GLN A O 1
ATOM 648 N N . ARG A 1 82 ? 13.053 6.312 -13.379 1.00 97.25 82 ARG A N 1
ATOM 649 C CA . ARG A 1 82 ? 12.745 4.975 -13.905 1.00 97.25 82 ARG A CA 1
ATOM 650 C C . ARG A 1 82 ? 11.545 4.344 -13.201 1.00 97.25 82 ARG A C 1
ATOM 652 O O . ARG A 1 82 ? 10.679 3.785 -13.866 1.00 97.25 82 ARG A O 1
ATOM 659 N N . ARG A 1 83 ? 11.461 4.448 -11.870 1.00 97.06 83 ARG A N 1
ATOM 660 C CA . ARG A 1 83 ? 10.307 3.944 -11.110 1.00 97.06 83 ARG A CA 1
ATOM 661 C C . ARG A 1 83 ? 9.040 4.727 -11.400 1.00 97.06 83 ARG A C 1
ATOM 663 O O . ARG A 1 83 ? 7.979 4.121 -11.462 1.00 97.06 83 ARG A O 1
ATOM 670 N N . TYR A 1 84 ? 9.140 6.037 -11.589 1.00 96.81 84 TYR A N 1
ATOM 671 C CA . TYR A 1 84 ? 7.996 6.866 -11.947 1.00 96.81 84 TYR A CA 1
ATOM 672 C C . TYR A 1 84 ? 7.388 6.439 -13.291 1.00 96.81 84 TYR A C 1
ATOM 674 O O . TYR A 1 84 ? 6.183 6.211 -13.372 1.00 96.81 84 TYR A O 1
ATOM 682 N N . GLU A 1 85 ? 8.219 6.213 -14.313 1.00 97.94 85 GLU A N 1
ATOM 683 C CA . GLU A 1 85 ? 7.756 5.693 -15.607 1.00 97.94 85 GLU A CA 1
ATOM 684 C C . GLU A 1 85 ? 7.241 4.248 -15.515 1.00 97.94 85 GLU A C 1
ATOM 686 O O . GLU A 1 85 ? 6.207 3.920 -16.098 1.00 97.94 85 GLU A O 1
ATOM 691 N N . TRP A 1 86 ? 7.889 3.386 -14.722 1.00 98.06 86 TRP A N 1
ATOM 692 C CA . TRP A 1 86 ? 7.367 2.042 -14.447 1.00 98.06 86 TRP A CA 1
ATOM 693 C C . TRP A 1 86 ? 5.969 2.096 -13.816 1.00 98.06 86 TRP A C 1
ATOM 695 O O . TRP A 1 86 ? 5.074 1.374 -14.253 1.00 98.06 86 TRP A O 1
ATOM 705 N N . TRP A 1 87 ? 5.753 2.988 -12.843 1.00 97.94 87 TRP A N 1
ATOM 706 C CA . TRP A 1 87 ? 4.449 3.186 -12.215 1.00 97.94 87 TRP A CA 1
ATOM 707 C C . TRP A 1 87 ? 3.404 3.675 -13.215 1.00 97.94 87 TRP A C 1
ATOM 709 O O . TRP A 1 87 ? 2.299 3.139 -13.206 1.00 97.94 87 TRP A O 1
ATOM 719 N N . LYS A 1 88 ? 3.730 4.630 -14.097 1.00 98.25 88 LYS A N 1
ATOM 720 C CA . LYS A 1 88 ? 2.806 5.071 -15.160 1.00 98.25 88 LYS A CA 1
ATOM 721 C C . LYS A 1 88 ? 2.388 3.910 -16.057 1.00 98.25 88 LYS A C 1
ATOM 723 O O . LYS A 1 88 ? 1.205 3.731 -16.326 1.00 98.25 88 LYS A O 1
ATOM 728 N N . ASN A 1 89 ? 3.349 3.100 -16.494 1.00 98.25 89 ASN A N 1
ATOM 729 C CA . ASN A 1 89 ? 3.072 1.952 -17.354 1.00 98.25 89 ASN A CA 1
ATOM 730 C C . ASN A 1 89 ? 2.233 0.897 -16.628 1.00 98.25 89 ASN A C 1
ATOM 732 O O . ASN A 1 89 ? 1.289 0.355 -17.199 1.00 98.25 89 ASN A O 1
ATOM 736 N N . LYS A 1 90 ? 2.529 0.647 -15.349 1.00 98.31 90 LYS A N 1
ATOM 737 C CA . LYS A 1 90 ? 1.743 -0.255 -14.507 1.00 98.31 90 LYS A CA 1
ATOM 738 C C . LYS A 1 90 ? 0.311 0.251 -14.321 1.00 98.31 90 LYS A C 1
ATOM 740 O O . LYS A 1 90 ? -0.611 -0.540 -14.477 1.00 98.31 90 LYS A O 1
ATOM 745 N N . ALA A 1 91 ? 0.123 1.543 -14.061 1.00 98.38 91 ALA A N 1
ATOM 746 C CA . ALA A 1 91 ? -1.190 2.174 -13.948 1.00 98.38 91 ALA A CA 1
ATOM 747 C C . ALA A 1 91 ? -2.004 1.997 -15.237 1.00 98.38 91 ALA A C 1
ATOM 749 O O . ALA A 1 91 ? -3.094 1.428 -15.205 1.00 98.38 91 ALA A O 1
ATOM 750 N N . ARG A 1 92 ? -1.417 2.352 -16.387 1.00 98.31 92 ARG A N 1
ATOM 751 C CA . ARG A 1 92 ? -2.055 2.180 -17.701 1.00 98.31 92 ARG A CA 1
ATOM 752 C C . ARG A 1 92 ? -2.417 0.720 -17.980 1.00 98.31 92 ARG A C 1
ATOM 754 O O . ARG A 1 92 ? -3.493 0.455 -18.503 1.00 98.31 92 ARG A O 1
ATOM 761 N N . SER A 1 93 ? -1.570 -0.232 -17.573 1.00 97.75 93 SER A N 1
ATOM 762 C CA . SER A 1 93 ? -1.835 -1.669 -17.761 1.00 97.75 93 SER A CA 1
ATOM 763 C C . SER A 1 93 ? -3.055 -2.194 -16.997 1.00 97.75 93 SER A C 1
ATOM 765 O O . SER A 1 93 ? -3.583 -3.241 -17.357 1.00 97.75 93 SER A O 1
ATOM 767 N N . ILE A 1 94 ? -3.510 -1.475 -15.968 1.00 97.56 94 ILE A N 1
ATOM 768 C CA . ILE A 1 94 ? -4.703 -1.818 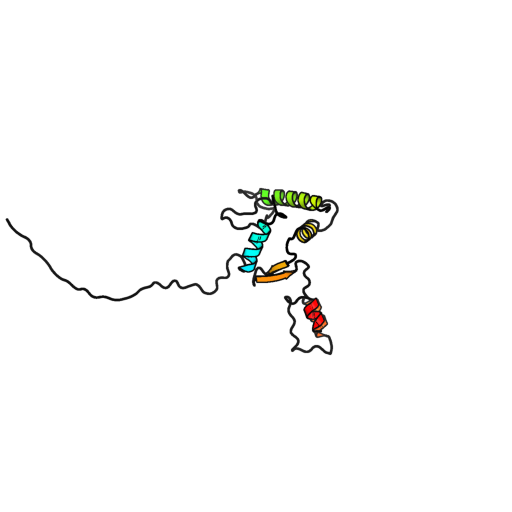-15.182 1.00 97.56 94 ILE A CA 1
ATOM 769 C C . ILE A 1 94 ? -5.842 -0.807 -15.376 1.00 97.56 94 ILE A C 1
ATOM 771 O O . ILE A 1 94 ? -6.764 -0.756 -14.567 1.00 97.56 94 ILE A O 1
ATOM 775 N N . GLY A 1 95 ? -5.772 0.007 -16.434 1.00 97.56 95 GLY A N 1
ATOM 776 C CA . GLY A 1 95 ? -6.820 0.963 -16.790 1.00 97.56 95 GLY A CA 1
ATOM 777 C C . GLY A 1 95 ? -6.849 2.245 -15.957 1.00 97.56 95 GLY A C 1
ATOM 778 O O . GLY A 1 95 ? -7.853 2.945 -16.002 1.00 97.56 95 GLY A O 1
ATOM 779 N N . ILE A 1 96 ? -5.780 2.565 -15.218 1.00 98.00 96 ILE A N 1
ATOM 780 C CA . ILE A 1 96 ? -5.635 3.857 -14.534 1.00 98.00 96 ILE A CA 1
ATOM 781 C C . ILE A 1 96 ? -4.872 4.829 -15.430 1.00 98.00 96 ILE A C 1
ATOM 783 O O . ILE A 1 96 ? -3.755 4.531 -15.865 1.00 98.00 96 ILE A O 1
ATOM 787 N N . ASP A 1 97 ? -5.435 6.016 -15.645 1.00 97.50 97 ASP A N 1
ATOM 788 C CA . ASP A 1 97 ? -4.779 7.074 -16.412 1.00 97.50 97 ASP A CA 1
ATOM 789 C C . ASP A 1 97 ? -3.962 8.008 -15.491 1.00 97.50 97 ASP A C 1
ATOM 791 O O . ASP A 1 97 ? -4.539 8.792 -14.730 1.00 97.50 97 ASP A O 1
ATOM 795 N N . PRO A 1 98 ? -2.613 7.961 -15.536 1.00 97.25 98 PRO A N 1
ATOM 796 C CA . PRO A 1 98 ? -1.766 8.781 -14.673 1.00 97.25 98 PRO A CA 1
ATOM 797 C C . PRO A 1 98 ? -1.822 10.284 -14.985 1.00 97.25 98 PRO A C 1
ATOM 799 O O . PRO A 1 98 ? -1.372 11.079 -14.156 1.00 97.25 98 PRO A O 1
ATOM 802 N N . ASP A 1 99 ? -2.333 10.670 -16.156 1.00 95.88 99 ASP A N 1
ATOM 803 C CA . ASP A 1 99 ? -2.362 12.058 -16.617 1.00 95.88 99 ASP A CA 1
ATOM 804 C C . ASP A 1 99 ? -3.658 12.776 -16.188 1.00 95.88 99 ASP A C 1
ATOM 806 O O . ASP A 1 99 ? -3.677 14.000 -16.046 1.00 95.88 99 ASP A O 1
ATOM 810 N N . THR A 1 100 ? -4.727 12.023 -15.901 1.00 96.25 100 THR A N 1
ATOM 811 C CA . THR A 1 100 ? -6.041 12.570 -15.518 1.00 96.25 100 THR A CA 1
ATOM 812 C C . THR A 1 100 ? -6.475 12.195 -14.099 1.00 96.25 100 THR A C 1
ATOM 814 O O . THR A 1 100 ? -7.173 12.971 -13.435 1.00 96.25 100 THR A O 1
ATOM 817 N N . GLU A 1 101 ? -6.051 11.044 -13.572 1.00 96.31 101 GLU A N 1
ATOM 818 C CA . GLU A 1 101 ? -6.494 10.582 -12.260 1.00 96.31 101 GLU A CA 1
ATOM 819 C C . GLU A 1 101 ? -5.655 11.112 -11.095 1.00 96.31 101 GLU A C 1
ATOM 821 O O . GLU A 1 101 ? -4.432 10.986 -11.027 1.00 96.31 101 GLU A O 1
ATOM 826 N N . LYS A 1 102 ? -6.334 11.616 -10.060 1.00 95.38 102 LYS A N 1
ATOM 827 C CA . LYS A 1 102 ? -5.684 11.989 -8.798 1.00 95.38 102 LYS A CA 1
ATOM 828 C C . LYS A 1 102 ? -5.229 10.751 -8.023 1.00 95.38 102 LYS A C 1
ATOM 830 O O . LYS A 1 102 ? -5.941 9.749 -7.957 1.00 95.38 102 LYS A O 1
ATOM 835 N N . ALA A 1 103 ? -4.074 10.864 -7.363 1.00 94.94 103 ALA A N 1
ATOM 836 C CA . ALA A 1 103 ? -3.495 9.816 -6.514 1.00 94.94 103 ALA A CA 1
ATOM 837 C C . ALA A 1 103 ? -3.346 8.449 -7.218 1.00 94.94 103 ALA A C 1
ATOM 839 O O . ALA A 1 103 ? -3.399 7.399 -6.572 1.00 94.94 103 ALA A O 1
ATOM 840 N N . TRP A 1 104 ? -3.142 8.463 -8.537 1.00 97.62 104 TRP A N 1
ATOM 841 C CA . TRP A 1 104 ? -3.074 7.276 -9.386 1.00 97.62 104 TRP A CA 1
ATOM 842 C C . TRP A 1 104 ? -2.011 6.265 -8.929 1.00 97.62 104 TRP A C 1
ATOM 844 O O . TRP A 1 104 ? -2.272 5.067 -8.976 1.00 97.62 104 TRP A O 1
ATOM 854 N N . ILE A 1 105 ? -0.858 6.710 -8.401 1.00 95.88 105 ILE A N 1
ATOM 855 C CA . ILE A 1 105 ? 0.173 5.807 -7.847 1.00 95.88 105 ILE A CA 1
ATOM 856 C C . ILE A 1 105 ? -0.399 5.020 -6.669 1.00 95.88 105 ILE A C 1
ATOM 858 O O . ILE A 1 105 ? -0.285 3.800 -6.632 1.00 95.88 105 ILE A O 1
ATOM 862 N N . SER A 1 106 ? -1.045 5.701 -5.719 1.00 94.56 106 SER A N 1
ATOM 863 C CA . SER A 1 106 ? -1.627 5.059 -4.537 1.00 94.56 106 SER A CA 1
ATOM 864 C C . SER A 1 106 ? -2.750 4.094 -4.913 1.00 94.56 106 SER A C 1
ATOM 866 O O . SER A 1 106 ? -2.831 3.008 -4.343 1.00 94.56 106 SER A O 1
ATOM 868 N N . LYS A 1 107 ? -3.596 4.460 -5.886 1.00 95.38 107 LYS A N 1
ATOM 869 C CA . LYS A 1 107 ? -4.635 3.566 -6.420 1.00 95.38 107 LYS A CA 1
ATOM 870 C C . LYS A 1 107 ? -4.021 2.331 -7.077 1.00 95.38 107 LYS A C 1
ATOM 872 O O . LYS A 1 107 ? -4.382 1.212 -6.728 1.00 95.38 107 LYS A O 1
ATOM 877 N N . THR A 1 108 ? -3.043 2.540 -7.958 1.00 97.38 108 THR A N 1
ATOM 878 C CA . THR A 1 108 ? -2.324 1.466 -8.653 1.00 97.38 108 THR A CA 1
ATOM 879 C C . THR A 1 108 ? -1.676 0.527 -7.647 1.00 97.38 108 THR A C 1
ATOM 881 O O . THR A 1 108 ? -1.885 -0.677 -7.716 1.00 97.38 108 THR A O 1
ATOM 884 N N . ALA A 1 109 ? -0.954 1.071 -6.665 1.00 95.25 109 ALA A N 1
ATOM 885 C CA . ALA A 1 109 ? -0.291 0.296 -5.626 1.00 95.25 109 ALA A CA 1
ATOM 886 C C . ALA A 1 109 ? -1.270 -0.568 -4.823 1.00 95.25 109 ALA A C 1
ATOM 888 O O . ALA A 1 109 ? -0.938 -1.712 -4.543 1.00 95.25 109 ALA A O 1
ATOM 889 N N . LYS A 1 110 ? -2.462 -0.054 -4.482 1.00 93.94 110 LYS A N 1
ATOM 890 C CA . LYS A 1 110 ? -3.505 -0.827 -3.787 1.00 93.94 110 LYS A CA 1
ATOM 891 C C . LYS A 1 110 ? -4.076 -1.946 -4.659 1.00 93.94 110 LYS A C 1
ATOM 893 O O . LYS A 1 110 ? -4.228 -3.055 -4.167 1.00 93.94 110 LYS A O 1
ATOM 898 N N . LEU A 1 111 ? -4.355 -1.672 -5.935 1.00 95.50 111 LEU A N 1
ATOM 899 C CA . LEU A 1 111 ? -4.946 -2.651 -6.857 1.00 95.50 111 LEU A CA 1
ATOM 900 C C . LEU A 1 111 ? -3.986 -3.783 -7.227 1.00 95.50 111 LEU A C 1
ATOM 902 O O . LEU A 1 111 ? -4.403 -4.931 -7.314 1.00 95.50 111 LEU A O 1
ATOM 906 N N . ILE A 1 112 ? -2.701 -3.480 -7.432 1.00 96.62 112 ILE A N 1
ATOM 907 C CA . ILE A 1 112 ? -1.698 -4.510 -7.748 1.00 96.62 112 ILE A CA 1
ATOM 908 C C . ILE A 1 112 ? -1.146 -5.195 -6.495 1.00 96.62 112 ILE A C 1
ATOM 910 O O . ILE A 1 112 ? -0.289 -6.074 -6.614 1.00 96.62 112 ILE A O 1
ATOM 914 N N . HIS A 1 113 ? -1.558 -4.776 -5.297 1.00 96.50 113 HIS A N 1
ATOM 915 C CA . HIS A 1 113 ? -1.044 -5.361 -4.072 1.00 96.50 113 HIS A CA 1
ATOM 916 C C . HIS A 1 113 ? -1.539 -6.807 -3.932 1.00 96.50 113 HIS A C 1
ATOM 918 O O . HIS A 1 113 ? -2.747 -7.020 -3.865 1.00 96.50 113 HIS A O 1
ATOM 924 N N . PRO A 1 114 ? -0.650 -7.809 -3.833 1.00 96.00 114 PRO A N 1
ATOM 925 C CA . PRO A 1 114 ? -1.064 -9.209 -3.910 1.00 96.00 114 PRO A CA 1
ATOM 926 C C . PRO A 1 114 ? -1.859 -9.694 -2.697 1.00 96.00 114 PRO A C 1
ATOM 928 O O . PRO A 1 114 ? -2.657 -10.612 -2.830 1.00 96.00 114 PRO A O 1
ATOM 931 N N . LEU A 1 115 ? -1.641 -9.097 -1.521 1.00 95.06 115 LEU A N 1
ATOM 932 C CA . LEU A 1 115 ? -2.198 -9.606 -0.262 1.00 95.06 115 LEU A CA 1
ATOM 933 C C . LEU A 1 115 ? -3.299 -8.724 0.343 1.00 95.06 115 LEU A C 1
ATOM 935 O O . LEU A 1 115 ? -3.942 -9.134 1.294 1.00 95.06 115 LEU A O 1
ATOM 939 N N . GLY A 1 116 ? -3.465 -7.476 -0.110 1.00 94.12 116 GLY A N 1
ATOM 940 C CA . GLY A 1 116 ? -4.288 -6.463 0.589 1.00 94.12 116 GLY A CA 1
ATOM 941 C C . GLY A 1 116 ? -3.850 -6.069 2.020 1.00 94.12 116 GLY A C 1
ATOM 942 O O . GLY A 1 116 ? -4.256 -5.015 2.510 1.00 94.12 116 GLY A O 1
ATOM 943 N N . VAL A 1 117 ? -2.980 -6.852 2.658 1.00 94.38 117 VAL A N 1
ATOM 944 C CA . VAL A 1 117 ? -2.466 -6.663 4.020 1.00 94.38 117 VAL A CA 1
ATOM 945 C C . VAL A 1 117 ? -0.944 -6.535 4.045 1.00 94.38 117 VAL A C 1
ATOM 947 O O . VAL A 1 117 ? -0.242 -6.955 3.124 1.00 94.38 117 VAL A O 1
ATOM 950 N N . LYS A 1 118 ? -0.420 -5.931 5.108 1.00 94.06 118 LYS A N 1
ATOM 951 C CA . LYS A 1 118 ? 1.002 -5.685 5.324 1.00 94.06 118 LYS A CA 1
ATOM 952 C C . LYS A 1 118 ? 1.342 -5.750 6.820 1.00 94.06 118 LYS A C 1
ATOM 954 O O . LYS A 1 118 ? 0.733 -5.028 7.610 1.00 94.06 118 LYS A O 1
ATOM 959 N N . PRO A 1 119 ? 2.394 -6.483 7.216 1.00 94.25 119 PRO A N 1
ATOM 960 C CA . PRO A 1 119 ? 2.937 -6.432 8.569 1.00 94.25 119 PRO A CA 1
ATOM 961 C C . PRO A 1 119 ? 3.446 -5.039 8.967 1.00 94.25 119 PRO A C 1
ATOM 963 O O . PRO A 1 119 ? 4.096 -4.325 8.193 1.00 94.25 119 PRO A O 1
ATOM 966 N N . CYS A 1 120 ? 3.216 -4.652 10.218 1.00 89.31 120 CYS A N 1
ATOM 967 C CA . CYS A 1 120 ? 3.773 -3.441 10.800 1.00 89.31 120 CYS A CA 1
ATOM 968 C C . CYS A 1 120 ? 5.303 -3.526 10.847 1.00 89.31 120 CYS A C 1
ATOM 970 O O . CYS A 1 120 ? 5.876 -4.439 11.438 1.00 89.31 120 CYS A O 1
ATOM 972 N N . LYS A 1 121 ? 5.990 -2.502 10.324 1.00 88.75 121 LYS A N 1
ATOM 973 C CA . LYS A 1 121 ? 7.462 -2.435 10.336 1.00 88.75 121 LYS A CA 1
ATOM 974 C C . LYS A 1 121 ? 8.055 -2.544 11.747 1.00 88.75 121 LYS A C 1
ATOM 976 O O . LYS A 1 121 ? 9.181 -3.001 11.881 1.00 88.75 121 LYS A O 1
ATOM 981 N N . LYS A 1 122 ? 7.348 -2.095 12.791 1.00 88.06 122 LYS A N 1
ATOM 982 C CA . LYS A 1 122 ? 7.865 -2.054 14.172 1.00 88.06 122 LYS A CA 1
ATOM 983 C C . LYS A 1 122 ? 7.546 -3.309 14.985 1.00 88.06 122 LYS A C 1
ATOM 985 O O . LYS A 1 122 ? 8.366 -3.666 15.824 1.00 88.06 122 LYS A O 1
ATOM 990 N N . CYS A 1 123 ? 6.359 -3.889 14.810 1.00 87.94 123 CYS A N 1
ATOM 991 C CA . CYS A 1 123 ? 5.853 -4.960 15.676 1.00 87.94 123 CYS A CA 1
ATOM 992 C C . CYS A 1 123 ? 5.346 -6.201 14.933 1.00 87.94 123 CYS A C 1
ATOM 994 O O . CYS A 1 123 ? 4.819 -7.093 15.582 1.00 87.94 123 CYS A O 1
ATOM 996 N N . GLY A 1 124 ? 5.422 -6.245 13.602 1.00 90.75 124 GLY A N 1
ATOM 997 C CA . GLY A 1 124 ? 5.060 -7.431 12.822 1.00 90.75 124 GLY A CA 1
ATOM 998 C C . GLY A 1 124 ? 3.564 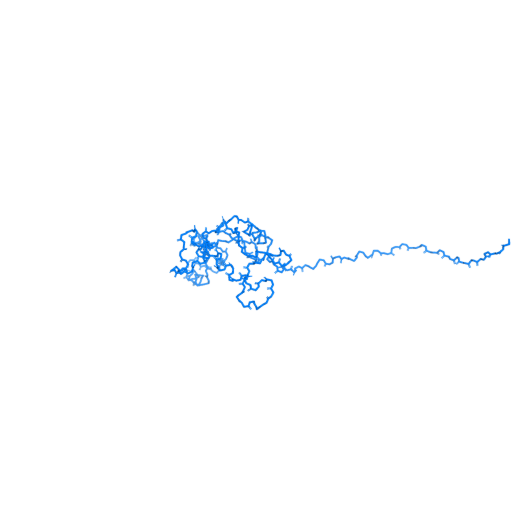-7.711 12.682 1.00 90.75 124 GLY A C 1
ATOM 999 O O . GLY A 1 124 ? 3.195 -8.460 11.786 1.00 90.75 124 GLY A O 1
ATOM 1000 N N . LYS A 1 125 ? 2.692 -7.088 13.490 1.00 90.19 125 LYS A N 1
ATOM 1001 C CA . LYS A 1 125 ? 1.233 -7.272 13.389 1.00 90.19 125 LYS A CA 1
ATOM 1002 C C . LYS A 1 125 ? 0.743 -6.983 11.969 1.00 90.19 125 LYS A C 1
ATOM 1004 O O . LYS A 1 125 ? 1.083 -5.940 11.411 1.00 90.19 125 LYS A O 1
ATOM 1009 N N . GLU A 1 126 ? -0.047 -7.889 11.412 1.00 92.62 126 GLU A N 1
ATOM 1010 C CA . GLU A 1 126 ? -0.672 -7.728 10.103 1.00 92.62 126 GLU A CA 1
ATOM 1011 C C . GLU A 1 126 ? -1.719 -6.606 10.120 1.00 92.62 126 GLU A C 1
ATOM 1013 O O . GLU A 1 126 ? -2.521 -6.508 11.050 1.00 92.62 126 GLU A O 1
ATOM 1018 N N . MET A 1 127 ? -1.666 -5.733 9.111 1.00 91.31 127 MET A N 1
ATOM 1019 C CA . MET A 1 127 ? -2.531 -4.561 8.982 1.00 91.31 127 MET A CA 1
ATOM 1020 C C . MET A 1 127 ? -3.073 -4.443 7.552 1.00 91.31 127 MET A C 1
ATOM 1022 O O . MET A 1 127 ? -2.323 -4.614 6.593 1.00 91.31 127 MET A O 1
ATOM 1026 N N . GLU A 1 128 ? -4.337 -4.075 7.379 1.00 92.50 128 GLU A N 1
ATOM 1027 C CA . GLU A 1 128 ? -4.939 -3.814 6.073 1.00 92.50 128 GLU A CA 1
ATOM 1028 C C . GLU A 1 128 ? -4.419 -2.516 5.435 1.00 92.50 128 GLU A C 1
ATOM 1030 O O . GLU A 1 128 ? -4.274 -1.478 6.087 1.00 92.50 128 GLU A O 1
ATOM 1035 N N . LEU A 1 129 ? -4.214 -2.531 4.114 1.00 89.62 129 LEU A N 1
ATOM 1036 C CA . LEU A 1 129 ? -3.833 -1.342 3.335 1.00 89.62 129 LEU A CA 1
ATOM 1037 C C . LEU A 1 129 ? -4.989 -0.356 3.091 1.00 89.62 129 LEU A C 1
ATOM 1039 O O . LEU A 1 129 ? -4.775 0.758 2.598 1.00 89.62 129 LEU A O 1
ATOM 1043 N N . SER A 1 130 ? -6.217 -0.764 3.408 1.00 87.38 130 SER A N 1
ATOM 1044 C CA . SER A 1 130 ? -7.423 0.071 3.427 1.00 87.38 130 SER A CA 1
ATOM 1045 C C . SER A 1 130 ? -7.353 1.161 4.505 1.00 87.38 130 SER A C 1
ATOM 1047 O O . SER A 1 130 ? -7.995 2.197 4.343 1.00 87.38 130 SER A O 1
ATOM 1049 N N . TYR A 1 131 ? -6.518 0.971 5.537 1.00 81.25 131 TYR A N 1
ATOM 1050 C CA . TYR A 1 131 ? -6.477 1.788 6.751 1.00 81.25 131 TYR A CA 1
ATOM 1051 C C . TYR A 1 131 ? -7.819 1.818 7.499 1.00 81.25 131 TYR A C 1
ATOM 1053 O O . TYR A 1 131 ? -8.226 2.860 8.011 1.00 81.25 131 TYR A O 1
ATOM 1061 N N . SER A 1 132 ? -8.486 0.668 7.600 1.00 89.81 132 SER A N 1
ATOM 1062 C CA . SER A 1 132 ? -9.716 0.461 8.380 1.00 89.81 132 SER A CA 1
ATOM 1063 C C . SER A 1 132 ? -9.479 0.463 9.903 1.00 89.81 132 SER A C 1
ATOM 1065 O O . SER A 1 132 ? -9.931 -0.426 10.623 1.00 89.81 132 SER A O 1
ATOM 1067 N N . TYR A 1 133 ? -8.748 1.460 10.406 1.00 91.44 133 TYR A N 1
ATOM 1068 C CA . TYR A 1 133 ? -8.347 1.589 11.807 1.00 91.44 133 TYR A CA 1
ATOM 1069 C C . TYR A 1 133 ? -8.799 2.941 12.373 1.00 91.44 133 TYR A C 1
ATOM 1071 O O . TYR A 1 133 ? -8.684 3.966 11.690 1.00 91.44 133 TYR A O 1
ATOM 1079 N N . PRO A 1 134 ? -9.321 2.976 13.610 1.00 92.38 134 PRO A N 1
ATOM 1080 C CA . PRO A 1 134 ? -9.775 4.201 14.245 1.00 92.38 134 PRO A CA 1
ATOM 1081 C C . PRO A 1 134 ? -8.601 5.138 14.553 1.00 92.38 134 PRO A C 1
ATOM 1083 O O . PRO A 1 134 ? -7.457 4.724 14.736 1.00 92.38 134 PRO A O 1
ATOM 1086 N N . ASN A 1 135 ? -8.905 6.431 14.642 1.00 92.25 135 ASN A N 1
ATOM 1087 C CA . ASN A 1 135 ? -7.948 7.472 15.012 1.00 92.25 135 ASN A CA 1
ATOM 1088 C C . ASN A 1 135 ? -8.368 8.174 16.313 1.00 92.25 135 ASN A C 1
ATOM 1090 O O . ASN A 1 135 ? -9.477 7.977 16.813 1.00 92.25 135 ASN A O 1
ATOM 1094 N N . GLU A 1 136 ? -7.506 9.051 16.833 1.00 93.56 136 GLU A N 1
ATOM 1095 C CA . GLU A 1 136 ? -7.783 9.777 18.082 1.00 93.56 136 GLU A CA 1
ATOM 1096 C C . GLU A 1 136 ? -9.070 10.607 18.036 1.00 93.56 136 GLU A C 1
ATOM 1098 O O . GLU A 1 136 ? -9.787 10.684 19.031 1.00 93.56 136 GLU A O 1
ATOM 1103 N N . HIS A 1 137 ? -9.426 11.178 16.881 1.00 94.06 137 HIS A N 1
ATOM 1104 C CA . HIS A 1 137 ? -10.674 11.931 16.750 1.00 94.06 137 HIS A CA 1
ATOM 1105 C C . HIS A 1 137 ? -11.908 11.038 16.915 1.00 94.06 137 HIS A C 1
ATOM 1107 O O . HIS A 1 137 ? -12.912 11.483 17.474 1.00 94.06 137 HIS A O 1
ATOM 1113 N N . PHE A 1 138 ? -11.851 9.792 16.436 1.00 94.31 138 PHE A N 1
ATOM 1114 C CA . PHE A 1 138 ? -12.900 8.805 16.679 1.00 94.31 138 PHE A CA 1
ATOM 1115 C C . PHE A 1 138 ? -12.965 8.439 18.166 1.00 94.31 138 PHE A C 1
ATOM 1117 O O . PHE A 1 138 ? -14.037 8.515 18.764 1.00 94.31 138 PHE A O 1
ATOM 1124 N N . PHE A 1 139 ? -11.822 8.164 18.800 1.00 95.25 139 PHE A N 1
ATOM 1125 C CA . PHE A 1 139 ? -11.760 7.845 20.231 1.00 95.25 139 PHE A CA 1
ATOM 1126 C C . PHE A 1 139 ? -12.312 8.956 21.122 1.00 95.25 139 PHE A C 1
ATOM 1128 O O . PHE A 1 139 ? -13.056 8.678 22.059 1.00 95.25 139 PHE A O 1
ATOM 1135 N N . SER A 1 140 ? -12.027 10.223 20.815 1.00 95.06 140 SER A N 1
ATOM 1136 C CA . SER A 1 140 ? -12.610 11.357 21.541 1.00 95.06 140 SER A CA 1
ATOM 1137 C C . SER A 1 140 ? -14.138 11.414 21.462 1.00 95.06 140 SER A C 1
ATOM 1139 O O . SER A 1 140 ? -14.754 12.030 22.328 1.00 95.06 140 SER A O 1
ATOM 1141 N N . ARG A 1 141 ? -14.761 10.829 20.430 1.00 95.06 141 ARG A N 1
ATOM 1142 C CA . ARG A 1 141 ? -16.225 10.722 20.328 1.00 95.06 141 ARG A CA 1
ATOM 1143 C C . ARG A 1 141 ? -16.752 9.504 21.077 1.00 95.06 141 ARG A C 1
ATOM 1145 O O . ARG A 1 141 ? -17.731 9.647 21.795 1.00 95.06 141 ARG A O 1
ATOM 1152 N N . VAL A 1 142 ? -16.078 8.359 20.965 1.00 94.94 142 VAL A N 1
ATOM 1153 C CA . VAL A 1 142 ? -16.441 7.133 21.697 1.00 94.94 142 VAL A CA 1
ATOM 1154 C C . VAL A 1 142 ? -16.460 7.372 23.207 1.00 94.94 142 VAL A C 1
ATOM 1156 O O . VAL A 1 142 ? -17.438 7.045 23.863 1.00 94.94 142 VAL A O 1
ATOM 1159 N N . ARG A 1 143 ? -15.448 8.057 23.753 1.00 94.75 143 ARG A N 1
ATOM 1160 C CA . ARG A 1 143 ? -15.374 8.385 25.191 1.00 94.75 143 ARG A CA 1
ATOM 1161 C C . ARG A 1 143 ? -16.481 9.325 25.695 1.00 94.75 143 ARG A C 1
ATOM 1163 O O . ARG A 1 143 ? -16.570 9.558 26.891 1.00 94.75 143 ARG A O 1
ATOM 1170 N N . LYS A 1 144 ? -17.286 9.922 24.807 1.00 95.44 144 LYS A N 1
ATOM 1171 C CA . LYS A 1 144 ? -18.432 10.775 25.181 1.00 95.44 144 LYS A CA 1
ATOM 1172 C C . LYS A 1 144 ? -19.750 10.004 25.248 1.00 95.44 144 LYS A C 1
ATOM 1174 O O . LYS A 1 144 ? -20.768 10.594 25.601 1.00 95.44 144 LYS A O 1
ATOM 1179 N N . LEU A 1 145 ? -19.755 8.733 24.852 1.00 95.69 145 LEU A N 1
ATOM 1180 C CA . LEU A 1 145 ? -20.929 7.879 24.951 1.00 95.69 145 LEU A CA 1
ATOM 1181 C C . LEU A 1 145 ? -21.194 7.587 26.429 1.00 95.69 145 LEU A C 1
ATOM 1183 O O . LEU A 1 145 ? -20.283 7.250 27.175 1.00 95.69 145 LEU A O 1
ATOM 1187 N N . ASN A 1 146 ? -22.445 7.732 26.856 1.00 96.12 146 ASN A N 1
ATOM 1188 C CA . ASN A 1 146 ? -22.838 7.633 28.265 1.00 96.12 146 ASN A CA 1
ATOM 1189 C C . ASN A 1 146 ? -22.718 6.219 28.856 1.00 96.12 146 ASN A C 1
ATOM 1191 O O . ASN A 1 146 ? -22.760 6.075 30.073 1.00 96.12 146 ASN A O 1
ATOM 1195 N N . TYR A 1 147 ? -22.605 5.196 28.009 1.00 94.31 147 TYR A N 1
ATOM 1196 C CA . TYR A 1 147 ? -22.432 3.794 28.397 1.00 94.31 147 TYR A CA 1
ATOM 1197 C C . TYR A 1 147 ? -20.978 3.309 28.301 1.00 94.31 147 TYR A C 1
ATOM 1199 O O . TYR A 1 147 ? -20.715 2.134 28.535 1.00 94.31 147 TYR A O 1
ATOM 1207 N N . ILE A 1 148 ? -20.040 4.191 27.944 1.00 95.25 148 ILE A N 1
ATOM 1208 C CA . ILE A 1 148 ? -18.610 3.887 27.889 1.00 95.25 148 ILE A CA 1
ATOM 1209 C C . ILE A 1 148 ? -17.934 4.521 29.102 1.00 95.25 148 ILE A C 1
ATOM 1211 O O . ILE A 1 148 ? -18.074 5.720 29.338 1.00 95.25 148 ILE A O 1
ATOM 1215 N N . ASP A 1 149 ? -17.178 3.721 29.848 1.00 92.94 149 ASP A N 1
ATOM 1216 C CA . ASP A 1 149 ? -16.384 4.174 30.989 1.00 92.94 149 ASP A CA 1
ATOM 1217 C C . ASP A 1 149 ? -14.869 4.096 30.709 1.00 92.94 149 ASP A C 1
ATOM 1219 O O . ASP A 1 149 ? -14.423 3.751 29.611 1.00 92.94 149 ASP A O 1
ATOM 1223 N N . GLU A 1 150 ? -14.058 4.456 31.706 1.00 89.06 150 GLU A N 1
ATOM 1224 C CA . GLU A 1 150 ? -12.593 4.489 31.603 1.00 89.06 150 GLU A CA 1
ATOM 1225 C C . GLU A 1 150 ? -11.948 3.103 31.445 1.00 89.06 150 GLU A C 1
ATOM 1227 O O . GLU A 1 150 ? -10.784 3.015 31.053 1.00 89.06 150 GLU A O 1
ATOM 1232 N N . THR A 1 151 ? -12.683 2.024 31.727 1.00 93.31 151 THR A N 1
ATOM 1233 C CA . THR A 1 151 ? -12.196 0.645 31.585 1.00 93.31 151 THR A CA 1
ATOM 1234 C C . THR A 1 151 ? -12.294 0.139 30.148 1.00 93.31 151 THR A C 1
ATOM 1236 O O . THR A 1 151 ? -11.652 -0.852 29.794 1.00 93.31 151 THR A O 1
ATOM 1239 N N . PHE A 1 152 ? -13.047 0.831 29.287 1.00 94.56 152 PHE A N 1
ATOM 1240 C CA . PHE A 1 152 ? -13.158 0.485 27.878 1.00 94.56 152 PHE A CA 1
ATOM 1241 C C . PHE A 1 152 ? -11.875 0.845 27.118 1.00 94.56 152 PHE A C 1
ATOM 1243 O O . PHE A 1 152 ? -11.628 1.996 26.742 1.00 94.56 152 PHE A O 1
ATOM 1250 N N . GLU A 1 153 ? -11.045 -0.162 26.857 1.00 93.75 153 GLU A N 1
ATOM 1251 C CA . GLU A 1 153 ? -9.795 0.024 26.125 1.00 93.75 153 GLU A CA 1
ATOM 1252 C C . GLU A 1 153 ? -10.053 0.467 24.680 1.00 93.75 153 GLU A C 1
ATOM 1254 O O . GLU A 1 153 ? -10.988 0.010 24.026 1.00 93.75 153 GLU A O 1
ATOM 1259 N N . LEU A 1 154 ? -9.205 1.348 24.150 1.00 93.56 154 LEU A N 1
ATOM 1260 C CA . LEU A 1 154 ? -9.241 1.806 22.761 1.00 93.56 154 LEU A CA 1
ATOM 1261 C C . LEU A 1 154 ? -7.842 1.688 22.168 1.00 93.56 154 LEU A C 1
ATOM 1263 O O . LEU A 1 154 ? -6.872 2.166 22.757 1.00 93.56 154 LEU A O 1
ATOM 1267 N N . SER A 1 155 ? -7.731 1.073 20.992 1.00 91.19 155 SER A N 1
ATOM 1268 C CA . SER A 1 155 ? -6.440 0.809 20.358 1.00 91.19 155 SER A CA 1
ATOM 1269 C C . SER A 1 155 ? -6.433 1.239 18.900 1.00 91.19 155 SER A C 1
ATOM 1271 O O . SER A 1 155 ? -7.268 0.814 18.108 1.00 91.19 155 SER A O 1
ATOM 1273 N N . GLN A 1 156 ? -5.442 2.044 18.505 1.00 88.81 156 GLN A N 1
ATOM 1274 C CA . GLN A 1 156 ? -5.249 2.458 17.103 1.00 88.81 156 GLN A CA 1
ATOM 1275 C C . GLN A 1 156 ? -4.892 1.286 16.171 1.00 88.81 156 GLN A C 1
ATOM 1277 O O . GLN A 1 156 ? -4.861 1.445 14.955 1.00 88.81 156 GLN A O 1
ATOM 1282 N N . ASN A 1 157 ? -4.588 0.114 16.737 1.00 87.50 157 ASN A N 1
ATOM 1283 C CA . ASN A 1 157 ? -4.258 -1.097 15.988 1.00 87.50 157 ASN A CA 1
ATOM 1284 C C . ASN A 1 157 ? -5.420 -2.103 15.950 1.00 87.50 157 ASN A C 1
ATOM 1286 O O . ASN A 1 157 ? -5.220 -3.237 15.510 1.00 87.50 157 ASN A O 1
ATOM 1290 N N . GLU A 1 158 ? -6.586 -1.748 16.482 1.00 90.44 158 GLU A N 1
ATOM 1291 C CA . GLU A 1 158 ? -7.804 -2.552 16.415 1.00 90.44 158 GLU A CA 1
ATOM 1292 C C . GLU A 1 158 ? -8.581 -2.206 15.148 1.00 90.44 158 GLU A C 1
ATOM 1294 O O . GLU A 1 158 ? -8.715 -1.033 14.803 1.00 90.44 158 GLU A O 1
ATOM 1299 N N . HIS A 1 159 ? -9.069 -3.216 14.431 1.00 92.31 159 HIS A N 1
ATOM 1300 C CA . HIS A 1 159 ? -9.846 -2.977 13.225 1.00 92.31 159 HIS A CA 1
ATOM 1301 C C . HIS A 1 159 ? -11.184 -2.310 13.578 1.00 92.31 159 HIS A C 1
ATOM 1303 O O . HIS A 1 159 ? -11.804 -2.632 14.589 1.00 92.31 159 HIS A O 1
ATOM 1309 N N . ILE A 1 160 ? -11.652 -1.379 12.743 1.00 93.12 160 ILE A N 1
ATOM 1310 C CA . ILE A 1 160 ? -12.858 -0.594 13.045 1.00 93.12 160 ILE A CA 1
ATOM 1311 C C . ILE A 1 160 ? -14.100 -1.471 13.238 1.00 93.12 160 ILE A C 1
ATOM 1313 O O . ILE A 1 160 ? -14.930 -1.163 14.084 1.00 93.12 160 ILE A O 1
ATOM 1317 N N . VAL A 1 161 ? -14.222 -2.574 12.495 1.00 92.75 161 VAL A N 1
ATOM 1318 C CA . VAL A 1 161 ? -15.355 -3.504 12.637 1.00 92.75 161 VAL A CA 1
ATOM 1319 C C . VAL A 1 161 ? -15.323 -4.209 13.993 1.00 92.75 161 VAL A C 1
ATOM 1321 O O . VAL A 1 161 ? -16.368 -4.333 14.627 1.00 92.75 161 VAL A O 1
ATOM 1324 N N . ASP A 1 162 ? -14.141 -4.602 14.470 1.00 93.31 162 ASP A N 1
ATOM 1325 C CA . ASP A 1 162 ? -13.989 -5.256 15.775 1.00 93.31 162 ASP A CA 1
ATOM 1326 C C . ASP A 1 162 ? -14.373 -4.284 16.893 1.00 93.31 162 ASP A C 1
ATOM 1328 O O . ASP A 1 162 ? -15.173 -4.621 17.766 1.00 93.31 162 ASP A O 1
ATOM 1332 N N . LEU A 1 163 ? -13.896 -3.038 16.792 1.00 94.62 163 LEU A N 1
ATOM 1333 C CA . LEU A 1 163 ? -14.256 -1.970 17.720 1.00 94.62 163 LEU A CA 1
ATOM 1334 C C . LEU A 1 163 ? -15.768 -1.714 17.728 1.00 94.62 163 LEU A C 1
ATOM 1336 O O . LEU A 1 163 ? -16.364 -1.641 18.795 1.00 94.62 163 LEU A O 1
ATOM 1340 N N . LEU A 1 164 ? -16.402 -1.611 16.557 1.00 93.38 164 LEU A N 1
ATOM 1341 C CA . LEU A 1 164 ? -17.851 -1.409 16.452 1.00 93.38 164 LEU A CA 1
ATOM 1342 C C . LEU A 1 164 ? -18.667 -2.594 16.983 1.00 93.38 164 LEU A C 1
ATOM 1344 O O . LEU A 1 164 ? -19.793 -2.390 17.408 1.00 93.38 164 LEU A O 1
ATOM 1348 N N . THR A 1 165 ? -18.123 -3.811 16.962 1.00 95.19 165 THR A N 1
ATOM 1349 C CA . THR A 1 165 ? -18.828 -5.015 17.438 1.00 95.19 165 THR A CA 1
ATOM 1350 C C . THR A 1 165 ? -18.925 -5.067 18.962 1.00 95.19 165 THR A C 1
ATOM 1352 O O . THR A 1 165 ? -19.838 -5.688 19.502 1.00 95.19 165 THR A O 1
ATOM 1355 N N . ARG A 1 166 ? -17.982 -4.428 19.662 1.00 94.31 166 ARG A N 1
ATOM 1356 C CA . ARG A 1 166 ? -17.955 -4.360 21.130 1.00 94.31 166 ARG A CA 1
ATOM 1357 C C . ARG A 1 166 ? -18.412 -3.013 21.702 1.00 94.31 166 ARG A C 1
ATOM 1359 O O . ARG A 1 166 ? -18.363 -2.857 22.920 1.00 94.31 166 ARG A O 1
ATOM 1366 N N . LEU A 1 167 ? -18.766 -2.052 20.844 1.00 90.19 167 LEU A N 1
ATOM 1367 C CA . LEU A 1 167 ? -19.435 -0.799 21.219 1.00 90.19 167 LEU A CA 1
ATOM 1368 C C . LEU A 1 167 ? -20.939 -1.031 21.361 1.00 90.19 167 LEU A C 1
ATOM 1370 O O . LEU A 1 167 ? -21.507 -0.450 22.308 1.00 90.19 167 LEU A O 1
#

Sequence (167 aa):
MQLTPNNDKAASHSKDENLATNTIKKNVKPKYGDAAFLEYTRLIVNHPNYFGMPDPFGEKGEIQWEAPSNRASGKFKHTHQRRYEWWKNKARSIGIDPDTEKAWISKTAKLIHPLGVKPCKKCGKEMELSYSYPNEHFFSRVRKLNYIDETFELSQNEHIVDLLTRL

Foldseek 3Di:
DDDDDDDDDDDDDDDDDDPVDPPPPPDDDPPWFDPLQQVVLVCQCPPPLNPPQPCQADPVRDGDPDQDQPQPDDPRNCNVVSNVVVLCVLLVVVPHHPVPDPPSSLVSCCVSPPPQWGADRYPGDIDGPVLQFDDPVVVVVVPPDPPDDPPDDHDRRDGNVRVVVVD

InterPro domains:
  IPR014328 Restriction endonuclease, type II, Alw26I/Eco31I/Esp3I [PF09665] (39-163)